Protein AF-A0A091MZ86-F1 (afdb_monomer)

Nearest PDB structures (foldseek):
  3fy4-assembly2_B  TM=2.718E-01  e=4.494E+00  Arabidopsis thaliana

Organism: NCBI:txid57068

Mean predicted aligned error: 7.4 Å

InterPro domains:
  IPR050821 Cytosolic carboxypeptidase [PTHR12756] (1-85)

Sequence (108 aa):
LPKILDKVAPAFVMNSCSFLVEKSRESTARVVVWKEMGVLRSYTMESTYCSCSHGLYKGLQLGTQELEEMGSKFCLGLLILHLKSLPCSKEVMAQAALLLDLEEEITD

Radius of gyration: 16.22 Å; Cα contacts (8 Å, |Δi|>4): 80; chains: 1; bounding box: 40×30×38 Å

Solvent-accessible surface area (backbone atoms only — not comparable to full-atom values): 6674 Å² total; per-residue (Å²): 96,63,81,46,28,44,75,67,22,70,91,44,57,57,90,77,61,80,87,82,82,52,83,92,49,50,86,36,67,46,43,38,41,28,72,75,69,63,39,86,84,54,74,84,88,84,82,66,81,82,38,37,92,55,65,88,47,45,77,36,59,70,51,70,67,56,52,50,48,47,52,53,33,46,53,50,27,50,52,56,52,51,57,72,69,48,98,61,58,70,66,61,57,48,51,52,49,51,59,59,56,51,62,66,70,71,74,121

pLDDT: mean 85.25, std 15.3, range [30.89, 97.25]

Structur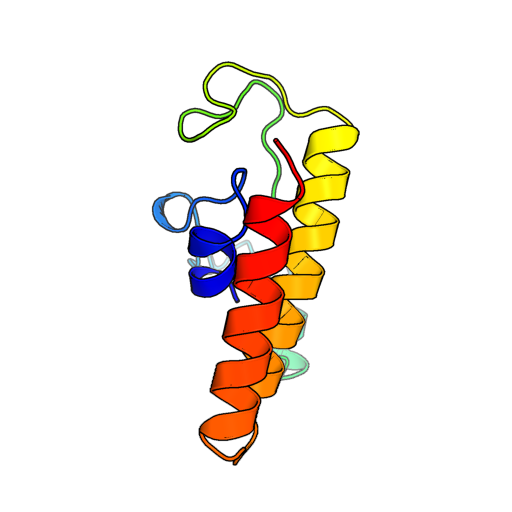e (mmCIF, N/CA/C/O backbone):
data_AF-A0A091MZ86-F1
#
_entry.id   AF-A0A091MZ86-F1
#
loop_
_atom_site.group_PDB
_atom_site.id
_atom_site.type_symbol
_atom_site.label_atom_id
_atom_site.label_alt_id
_atom_site.label_comp_id
_atom_site.label_asym_id
_atom_site.label_entity_id
_atom_site.label_seq_id
_atom_site.pdbx_PDB_ins_code
_atom_site.Cartn_x
_atom_site.Cartn_y
_atom_site.Cartn_z
_atom_site.occupancy
_atom_site.B_iso_or_equiv
_atom_site.auth_seq_id
_atom_site.auth_comp_id
_atom_site.auth_asym_id
_atom_site.auth_atom_id
_atom_site.pdbx_PDB_model_num
ATOM 1 N N . LEU A 1 1 ? 1.691 -0.802 7.608 1.00 91.75 1 LEU A N 1
ATOM 2 C CA . LEU A 1 1 ? 1.692 -1.302 6.226 1.00 91.75 1 LEU A CA 1
ATOM 3 C C . LEU A 1 1 ? 2.269 -0.273 5.254 1.00 91.75 1 LEU A C 1
ATOM 5 O O . LEU A 1 1 ? 3.316 -0.597 4.723 1.00 91.75 1 LEU A O 1
ATOM 9 N N . PRO A 1 2 ? 1.755 0.970 5.116 1.00 95.56 2 PRO A N 1
ATOM 10 C CA . PR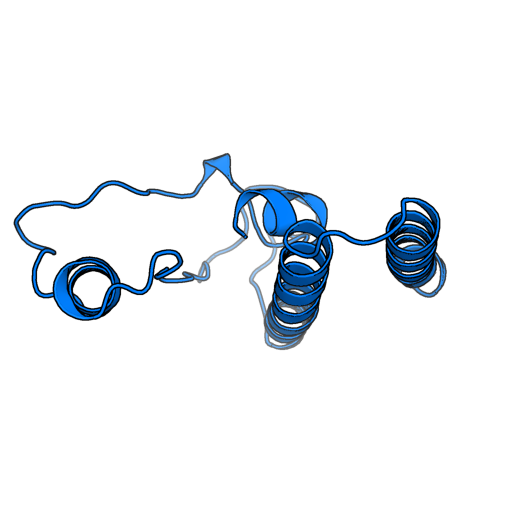O A 1 2 ? 2.307 1.939 4.149 1.00 95.56 2 PRO A CA 1
ATOM 11 C C . PRO A 1 2 ? 3.823 2.180 4.279 1.00 95.56 2 PRO A C 1
ATOM 13 O O . PRO A 1 2 ? 4.558 2.014 3.322 1.00 95.56 2 PRO A O 1
ATOM 16 N N . LYS A 1 3 ? 4.319 2.417 5.504 1.00 94.31 3 LYS A N 1
ATOM 17 C CA . LYS A 1 3 ? 5.765 2.564 5.785 1.00 94.31 3 LYS A CA 1
ATOM 18 C C . LYS A 1 3 ? 6.621 1.325 5.484 1.00 94.31 3 LYS A C 1
ATOM 20 O O . LYS A 1 3 ? 7.838 1.426 5.475 1.00 94.31 3 LYS A O 1
ATOM 25 N N . ILE A 1 4 ? 6.007 0.144 5.408 1.00 93.38 4 ILE A N 1
ATOM 26 C CA . ILE A 1 4 ? 6.715 -1.087 5.037 1.00 93.38 4 ILE A CA 1
ATOM 27 C C . ILE A 1 4 ? 6.781 -1.150 3.514 1.00 93.38 4 ILE A C 1
ATOM 29 O O . ILE A 1 4 ? 7.864 -1.337 2.986 1.00 93.38 4 ILE A O 1
ATOM 33 N N . LEU A 1 5 ? 5.655 -0.913 2.831 1.00 95.31 5 LEU A N 1
ATOM 34 C CA . LEU A 1 5 ? 5.583 -0.888 1.367 1.00 95.31 5 LEU A CA 1
ATOM 35 C C . LEU A 1 5 ? 6.532 0.141 0.755 1.00 95.31 5 LEU A C 1
ATOM 37 O O . LEU A 1 5 ? 7.220 -0.187 -0.192 1.00 95.31 5 LEU A O 1
ATOM 41 N N . ASP A 1 6 ? 6.667 1.318 1.362 1.00 94.44 6 ASP A N 1
ATOM 42 C CA . ASP A 1 6 ? 7.632 2.355 0.953 1.00 94.44 6 ASP A CA 1
ATOM 43 C C . ASP A 1 6 ? 9.095 1.888 0.936 1.00 94.44 6 ASP A C 1
ATOM 45 O O . ASP A 1 6 ? 9.936 2.501 0.294 1.00 94.44 6 ASP A O 1
ATOM 49 N N . LYS A 1 7 ? 9.407 0.808 1.661 1.00 92.06 7 LYS A N 1
ATOM 50 C CA . LYS A 1 7 ? 10.749 0.224 1.694 1.00 92.06 7 LYS A CA 1
ATOM 51 C C . LYS A 1 7 ? 10.924 -0.955 0.750 1.00 92.06 7 LYS A C 1
ATOM 53 O O . LYS A 1 7 ? 12.050 -1.221 0.373 1.00 92.06 7 LYS A O 1
ATOM 58 N N . VAL A 1 8 ? 9.850 -1.688 0.452 1.00 91.94 8 VAL A N 1
ATOM 59 C CA . VAL A 1 8 ? 9.938 -2.998 -0.222 1.00 91.94 8 VAL A CA 1
ATOM 60 C C . VAL A 1 8 ? 9.280 -3.025 -1.599 1.00 91.94 8 VAL A C 1
ATOM 62 O O . VAL A 1 8 ? 9.500 -3.963 -2.355 1.00 91.94 8 VAL A O 1
ATOM 65 N N . ALA A 1 9 ? 8.427 -2.049 -1.917 1.00 93.50 9 ALA A N 1
ATOM 66 C CA . ALA A 1 9 ? 7.673 -1.997 -3.161 1.00 93.50 9 ALA A CA 1
ATOM 67 C C . ALA A 1 9 ? 8.157 -0.817 -4.020 1.00 93.50 9 ALA A C 1
ATOM 69 O O . ALA A 1 9 ? 7.876 0.331 -3.668 1.00 93.50 9 ALA A O 1
ATOM 70 N N . PRO A 1 10 ? 8.820 -1.066 -5.165 1.00 92.38 10 PRO A N 1
ATOM 71 C CA . PRO A 1 10 ? 9.384 -0.003 -6.004 1.00 92.38 10 PRO A CA 1
ATOM 72 C C . PRO A 1 10 ? 8.345 0.998 -6.535 1.00 92.38 10 PRO A C 1
ATOM 74 O O . PRO A 1 10 ? 8.660 2.167 -6.760 1.00 92.38 10 PRO A O 1
ATOM 77 N N . ALA A 1 11 ? 7.100 0.549 -6.724 1.00 93.06 11 ALA A N 1
ATOM 78 C CA . ALA A 1 11 ? 5.992 1.367 -7.217 1.00 93.06 11 ALA A CA 1
ATOM 79 C C . ALA A 1 11 ? 5.259 2.174 -6.122 1.00 93.06 11 ALA A C 1
ATOM 81 O O . ALA A 1 11 ? 4.370 2.964 -6.443 1.00 93.06 11 ALA A O 1
ATOM 82 N N . PHE A 1 12 ? 5.588 1.995 -4.836 1.00 94.00 12 PHE A N 1
ATOM 83 C CA . PHE A 1 12 ? 4.878 2.636 -3.726 1.00 94.00 12 PHE A CA 1
ATOM 84 C C . PHE A 1 12 ? 5.704 3.755 -3.087 1.00 94.00 12 PHE A C 1
ATOM 86 O O . PHE A 1 12 ? 6.868 3.564 -2.755 1.00 94.00 12 PHE A O 1
ATOM 93 N N . VAL A 1 13 ? 5.075 4.907 -2.831 1.00 92.56 13 VAL A N 1
ATOM 94 C CA . VAL A 1 13 ? 5.726 6.054 -2.180 1.00 92.56 13 VAL A CA 1
ATOM 95 C C . VAL A 1 13 ? 4.861 6.573 -1.033 1.00 92.56 13 VAL A C 1
ATOM 97 O O . VAL A 1 13 ? 3.747 7.066 -1.234 1.00 92.56 13 VAL A O 1
ATOM 100 N N . MET A 1 14 ? 5.387 6.524 0.191 1.00 94.44 14 MET A N 1
ATOM 101 C CA . MET A 1 14 ? 4.696 6.969 1.406 1.00 94.44 14 MET A CA 1
ATOM 102 C C . MET A 1 14 ? 4.331 8.451 1.345 1.00 94.44 14 MET A C 1
ATOM 104 O O . MET A 1 14 ? 3.245 8.838 1.770 1.00 94.44 14 MET A O 1
ATOM 108 N N . ASN A 1 15 ? 5.218 9.281 0.794 1.00 93.06 15 ASN A N 1
ATOM 109 C CA . ASN A 1 15 ? 5.002 10.726 0.690 1.00 93.06 15 ASN A CA 1
ATOM 110 C C . ASN A 1 15 ? 3.860 11.100 -0.267 1.00 93.06 15 ASN A C 1
ATOM 112 O O . ASN A 1 15 ? 3.350 12.213 -0.193 1.00 93.06 15 ASN A O 1
ATOM 116 N N . SER A 1 16 ? 3.436 10.180 -1.137 1.00 92.25 16 SER A N 1
ATOM 117 C CA . SER A 1 16 ? 2.275 10.361 -2.014 1.00 92.25 16 SER A CA 1
ATOM 118 C C . SER A 1 16 ? 0.959 9.914 -1.366 1.00 92.25 16 SER A C 1
ATOM 12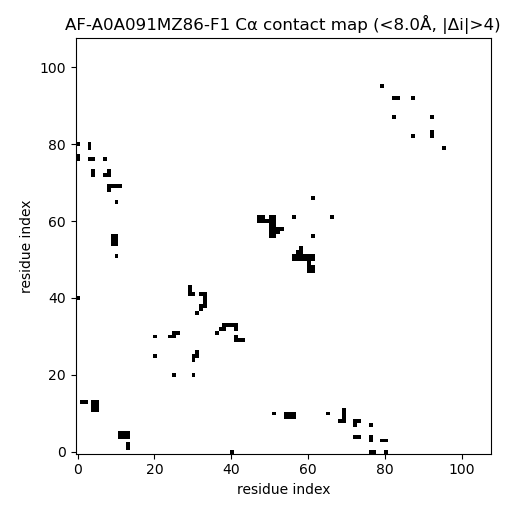0 O O . SER A 1 16 ? -0.105 10.101 -1.952 1.00 92.25 16 SER A O 1
ATOM 122 N N . CYS A 1 17 ? 0.994 9.337 -0.161 1.00 94.56 17 CYS A N 1
ATOM 123 C CA . CYS A 1 17 ? -0.207 8.883 0.534 1.00 94.56 17 CYS A CA 1
ATOM 124 C C . CYS A 1 17 ? -0.967 10.042 1.197 1.00 94.56 17 CYS A C 1
ATOM 126 O O . CYS A 1 17 ? -0.377 10.887 1.869 1.00 94.56 17 CYS A O 1
ATOM 128 N N . SER A 1 18 ? -2.301 10.005 1.121 1.00 93.94 18 SER A N 1
ATOM 129 C CA . SER A 1 18 ? -3.190 10.873 1.901 1.00 93.94 18 SER A CA 1
ATOM 130 C C . SER A 1 18 ? -4.033 10.053 2.875 1.00 93.94 18 SER A C 1
ATOM 132 O O . SER A 1 18 ? -4.762 9.140 2.485 1.00 93.94 18 SER A O 1
ATOM 134 N N . PHE A 1 19 ? -3.950 10.403 4.160 1.00 93.06 19 PHE A N 1
ATOM 135 C CA . PHE A 1 19 ? -4.718 9.768 5.240 1.00 93.06 19 PHE A CA 1
ATOM 136 C C . PHE A 1 19 ? -5.860 10.651 5.755 1.00 93.06 19 PHE A C 1
ATOM 138 O O . PHE A 1 19 ? -6.505 10.313 6.746 1.00 93.06 19 PHE A O 1
ATOM 145 N N . LEU A 1 20 ? -6.110 11.787 5.098 1.00 93.62 20 LEU A N 1
ATOM 146 C CA . LEU A 1 20 ? -7.175 12.702 5.482 1.00 93.62 20 LEU A CA 1
ATOM 147 C C . LEU A 1 20 ? -8.546 12.047 5.258 1.00 93.62 20 LEU A C 1
ATOM 149 O O . LEU A 1 20 ? -8.819 11.475 4.199 1.00 93.62 20 LEU A O 1
ATOM 153 N N . VAL A 1 21 ? -9.421 12.155 6.257 1.00 91.75 21 VAL A N 1
ATOM 154 C CA . VAL A 1 21 ? -10.826 11.750 6.155 1.00 91.75 21 VAL A CA 1
ATOM 155 C C . VAL A 1 21 ? -11.678 13.006 6.067 1.00 91.75 21 VAL A C 1
ATOM 157 O O . VAL A 1 21 ? -11.884 13.709 7.052 1.00 91.75 21 VAL A O 1
ATOM 160 N N . GLU A 1 22 ? -12.158 13.292 4.863 1.00 92.75 22 GLU A N 1
ATOM 161 C CA . GLU A 1 22 ? -13.087 14.389 4.608 1.00 92.75 22 GLU A CA 1
ATOM 162 C C . GLU A 1 22 ? -14.515 13.971 4.971 1.00 92.75 22 GLU A C 1
ATOM 164 O O . GLU A 1 22 ? -14.897 12.814 4.785 1.00 92.75 22 GLU A O 1
ATOM 169 N N . LYS A 1 23 ? -15.340 14.923 5.425 1.00 92.19 23 LYS A N 1
ATOM 170 C CA . LYS A 1 23 ? -16.746 14.669 5.786 1.00 92.19 23 LYS A CA 1
ATOM 171 C C . LYS A 1 23 ? -17.551 14.059 4.629 1.00 92.19 23 LYS A C 1
ATOM 173 O O . LYS A 1 23 ? -18.379 13.185 4.845 1.00 92.19 23 LYS A O 1
ATOM 178 N N . SER A 1 24 ? -17.266 14.471 3.394 1.00 94.69 24 SER A N 1
ATOM 179 C CA . SER A 1 24 ? -17.889 13.928 2.179 1.00 94.69 24 SER A CA 1
ATOM 180 C C . SER A 1 24 ? -17.548 12.458 1.910 1.0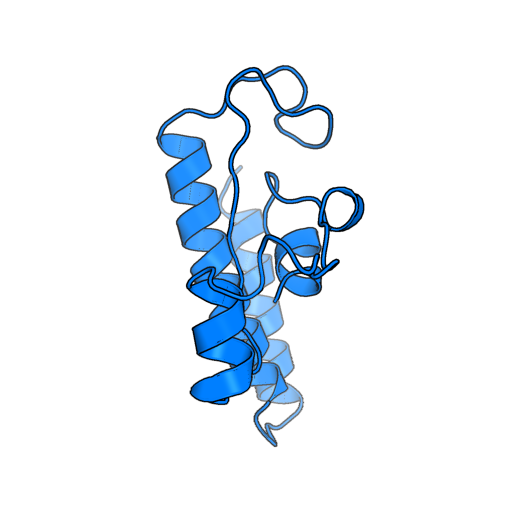0 94.69 24 SER A C 1
ATOM 182 O O . SER A 1 24 ? -18.252 11.804 1.147 1.00 94.69 24 SER A O 1
ATOM 184 N N . ARG A 1 25 ? -16.483 11.925 2.524 1.00 90.56 25 ARG A N 1
ATOM 185 C CA . ARG A 1 25 ? -16.003 10.547 2.339 1.00 90.56 25 ARG A CA 1
ATOM 186 C C . ARG A 1 25 ? -16.311 9.641 3.529 1.00 90.56 25 ARG A C 1
ATOM 188 O O . ARG A 1 25 ? -15.829 8.509 3.567 1.00 90.56 25 ARG A O 1
ATOM 195 N N . GLU A 1 26 ? -17.094 10.112 4.497 1.00 93.00 26 GLU A N 1
ATOM 196 C CA . GLU A 1 26 ? -17.404 9.359 5.715 1.00 93.00 26 GLU A CA 1
ATOM 197 C C . GLU A 1 26 ? -18.128 8.037 5.427 1.00 93.00 26 GLU A C 1
ATOM 199 O O . GLU A 1 26 ? -17.853 7.036 6.079 1.00 93.00 26 GLU A O 1
ATOM 204 N N . SER A 1 27 ? -18.957 8.005 4.383 1.00 94.06 27 SER A N 1
ATOM 205 C CA . SER A 1 27 ? -19.681 6.813 3.929 1.00 94.06 27 SER A CA 1
ATOM 206 C C . SER A 1 27 ? -18.871 5.887 3.012 1.00 94.06 27 SER A C 1
ATOM 208 O O . SER A 1 27 ? -19.395 4.882 2.535 1.00 94.06 27 SER A O 1
ATOM 210 N N . THR A 1 28 ? -17.601 6.196 2.723 1.00 95.56 28 THR A N 1
ATOM 211 C CA . THR A 1 28 ? -16.777 5.314 1.882 1.00 95.56 28 THR A CA 1
ATOM 212 C C . THR A 1 28 ? -16.438 4.024 2.621 1.00 95.56 28 THR A C 1
ATOM 214 O O . THR A 1 28 ? -16.185 4.035 3.827 1.00 95.56 28 THR A O 1
ATOM 217 N N . ALA A 1 29 ? -16.358 2.911 1.882 1.00 94.88 29 ALA A N 1
ATOM 218 C CA . ALA A 1 29 ? -16.110 1.584 2.449 1.00 94.88 29 ALA A CA 1
ATOM 219 C C . ALA A 1 29 ? -14.899 1.559 3.395 1.00 94.88 29 ALA A C 1
ATOM 221 O O . ALA A 1 29 ? -14.984 1.016 4.491 1.00 94.88 29 ALA A O 1
ATOM 222 N N . ARG A 1 30 ? -13.796 2.224 3.022 1.00 95.75 30 ARG A N 1
ATOM 223 C CA . ARG A 1 30 ? -12.600 2.336 3.868 1.00 95.75 30 ARG A CA 1
ATOM 224 C C . ARG A 1 30 ? -12.919 2.915 5.249 1.00 95.75 30 ARG A C 1
ATOM 226 O O . ARG A 1 30 ? -12.450 2.379 6.253 1.00 95.75 30 ARG A O 1
ATOM 233 N N . VAL A 1 31 ? -13.673 4.016 5.293 1.00 96.19 31 VAL A N 1
ATOM 234 C CA . VAL A 1 31 ? -13.982 4.742 6.532 1.00 96.19 31 VAL A CA 1
ATOM 235 C C . VAL A 1 31 ? -14.979 3.963 7.382 1.00 96.19 31 VAL A C 1
ATOM 237 O O . VAL A 1 31 ? -14.752 3.843 8.581 1.00 96.19 31 VAL A O 1
ATOM 240 N N . VAL A 1 32 ? -16.002 3.364 6.771 1.00 97.06 32 VAL A N 1
ATOM 241 C CA . VAL A 1 32 ? -16.978 2.502 7.463 1.00 97.06 32 VAL A CA 1
ATOM 242 C C . VAL A 1 32 ? -16.290 1.280 8.078 1.00 97.06 32 VAL A C 1
ATOM 244 O O . VAL A 1 32 ? -16.422 1.020 9.271 1.00 97.06 32 VAL A O 1
ATOM 247 N N . VAL A 1 33 ? -15.462 0.569 7.307 1.00 97.25 33 VAL A N 1
ATOM 248 C CA . VAL A 1 33 ? -14.698 -0.597 7.788 1.00 97.25 33 VAL A CA 1
ATOM 249 C C . VAL A 1 33 ? -13.763 -0.225 8.948 1.00 97.25 33 VAL A C 1
ATOM 251 O O . VAL A 1 33 ? -13.581 -1.004 9.882 1.00 97.25 33 VAL A O 1
ATOM 254 N N . TRP A 1 34 ? -13.198 0.983 8.936 1.00 96.12 34 TRP A N 1
ATOM 255 C CA . TRP A 1 34 ? -12.375 1.466 10.042 1.00 96.12 34 TRP A CA 1
ATOM 256 C C . TRP A 1 34 ? -13.191 1.866 11.277 1.00 96.12 34 TRP A C 1
ATOM 258 O O . TRP A 1 34 ? -12.899 1.390 12.374 1.00 96.12 34 TRP A O 1
ATOM 268 N N . LYS A 1 35 ? -14.183 2.749 11.113 1.00 95.19 35 LYS A N 1
ATOM 269 C CA . LYS A 1 35 ? -14.923 3.358 12.227 1.00 95.19 35 LYS A CA 1
ATOM 270 C C . LYS A 1 35 ? -15.964 2.423 12.830 1.00 95.19 35 LYS A C 1
ATOM 272 O O . LYS A 1 35 ? -16.079 2.364 1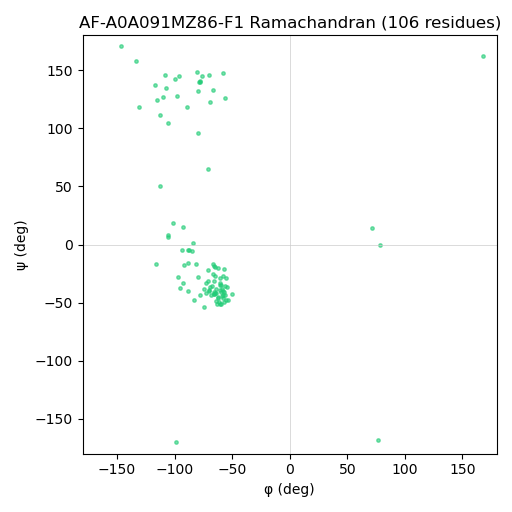4.048 1.00 95.19 35 LYS A O 1
ATOM 277 N N . GLU A 1 36 ? -16.721 1.725 11.991 1.00 96.69 36 GLU A N 1
ATOM 278 C CA . GLU A 1 36 ? -17.883 0.938 12.414 1.00 96.69 36 GLU A CA 1
ATOM 279 C C . GLU A 1 36 ? -17.522 -0.532 12.640 1.00 96.69 36 GLU A C 1
ATOM 281 O O . GLU A 1 36 ? -17.983 -1.133 13.605 1.00 96.69 36 GLU A O 1
ATOM 286 N N . MET A 1 37 ? -16.641 -1.100 11.807 1.00 96.69 37 MET A N 1
ATOM 287 C CA . MET A 1 37 ? -16.216 -2.505 11.933 1.00 96.69 37 MET A CA 1
ATOM 288 C C . MET A 1 37 ? -14.933 -2.687 12.762 1.00 96.69 37 MET A C 1
ATOM 290 O O . MET A 1 37 ? -14.497 -3.814 12.990 1.00 96.69 37 MET A O 1
ATOM 294 N N . GLY A 1 38 ? -14.293 -1.595 13.196 1.00 95.88 38 GLY A N 1
ATOM 295 C CA . GLY A 1 38 ? -13.104 -1.634 14.055 1.00 95.88 38 GLY A CA 1
ATOM 296 C C . GLY A 1 38 ? -11.819 -2.121 13.373 1.00 95.88 38 GLY A C 1
ATOM 297 O O . GLY A 1 38 ? -10.830 -2.418 14.050 1.00 95.88 38 GLY A O 1
ATOM 298 N N . VAL A 1 39 ? -11.779 -2.198 12.039 1.00 96.44 39 VAL A N 1
ATOM 299 C CA . VAL A 1 39 ? -10.584 -2.638 11.306 1.00 96.44 39 VAL A CA 1
ATOM 300 C C . VAL A 1 39 ? -9.588 -1.480 11.208 1.00 96.44 39 VAL A C 1
ATOM 302 O O . VAL A 1 39 ? -9.644 -0.636 10.315 1.00 96.44 39 VAL A O 1
ATOM 305 N N . LEU A 1 40 ? -8.621 -1.458 12.128 1.00 91.38 40 LEU A N 1
ATOM 306 C CA . LEU A 1 40 ? -7.642 -0.368 12.284 1.00 91.38 40 LEU A CA 1
ATOM 307 C C . LEU A 1 40 ? -6.799 -0.071 11.033 1.00 91.38 40 LEU A C 1
ATOM 309 O O . LEU A 1 40 ? -6.288 1.035 10.871 1.00 91.38 40 LEU A O 1
ATOM 313 N N . ARG A 1 41 ? -6.595 -1.069 10.169 1.00 92.94 41 ARG A N 1
ATOM 314 C CA . ARG A 1 41 ? -5.717 -0.995 8.991 1.00 92.94 41 ARG A CA 1
ATOM 315 C C . ARG A 1 41 ? -6.518 -1.055 7.691 1.00 92.94 41 ARG A C 1
ATOM 317 O O . ARG A 1 41 ? -6.216 -1.856 6.814 1.00 92.94 41 ARG A O 1
ATOM 324 N N . SER A 1 42 ? -7.540 -0.212 7.595 1.00 95.50 42 SER A N 1
ATOM 325 C CA . SER A 1 42 ? -8.379 -0.061 6.406 1.00 95.50 42 SER A CA 1
ATOM 326 C C . SER A 1 42 ? -7.799 1.002 5.468 1.00 95.50 42 SER A C 1
ATOM 328 O O . SER A 1 42 ? -7.682 2.173 5.838 1.00 95.50 42 SER A O 1
ATOM 330 N N . TYR A 1 43 ? -7.428 0.606 4.249 1.00 95.31 43 TYR A N 1
ATOM 331 C CA . TYR A 1 43 ? -6.799 1.481 3.257 1.00 95.31 43 TYR A CA 1
ATOM 332 C C . TYR A 1 43 ? -7.442 1.314 1.878 1.00 95.31 43 TYR A C 1
ATOM 334 O O . TYR A 1 43 ? -8.023 0.277 1.574 1.00 95.31 43 TYR A O 1
ATOM 342 N N . THR A 1 44 ? -7.287 2.336 1.040 1.00 95.56 44 THR A N 1
ATOM 343 C CA . THR A 1 44 ? -7.509 2.244 -0.407 1.00 95.56 44 THR A CA 1
ATOM 344 C C . THR A 1 44 ? -6.135 2.348 -1.051 1.00 95.56 44 THR A C 1
ATOM 346 O O . THR A 1 44 ? -5.392 3.269 -0.715 1.00 95.56 44 THR A O 1
ATOM 349 N N . MET A 1 45 ? -5.781 1.393 -1.907 1.00 94.12 45 MET A N 1
ATOM 350 C CA . MET A 1 45 ? -4.565 1.457 -2.715 1.00 94.12 45 MET A CA 1
ATOM 351 C C . MET A 1 45 ? -4.947 1.967 -4.103 1.00 94.12 45 MET A C 1
ATOM 353 O O . MET A 1 45 ? -5.876 1.443 -4.712 1.00 94.12 45 MET A O 1
ATOM 357 N N . GLU A 1 46 ? -4.262 3.006 -4.567 1.00 93.19 46 GLU A N 1
ATOM 358 C CA . GLU A 1 46 ? -4.529 3.668 -5.844 1.00 93.19 46 GLU A CA 1
ATOM 359 C C . GLU A 1 46 ? -3.302 3.505 -6.747 1.00 93.19 46 GLU A C 1
ATOM 361 O O . GLU A 1 46 ? -2.172 3.631 -6.275 1.00 93.19 46 GLU A O 1
ATOM 366 N N . SER A 1 47 ? -3.524 3.206 -8.029 1.00 91.50 47 SER A N 1
ATOM 367 C CA . SER A 1 47 ? -2.466 3.097 -9.040 1.00 91.50 47 SER A CA 1
ATOM 368 C C . SER A 1 47 ? -2.532 4.274 -10.011 1.00 91.50 47 SER A C 1
ATOM 370 O O . SER A 1 47 ? -3.615 4.773 -10.326 1.00 91.50 47 SER A O 1
ATOM 372 N N . THR A 1 48 ? -1.372 4.723 -10.489 1.00 89.19 48 THR A N 1
ATOM 373 C CA . THR A 1 48 ? -1.272 5.774 -11.509 1.00 89.19 48 THR A CA 1
ATOM 374 C C . THR A 1 48 ? -1.574 5.212 -12.896 1.00 89.19 48 THR A C 1
ATOM 376 O O . THR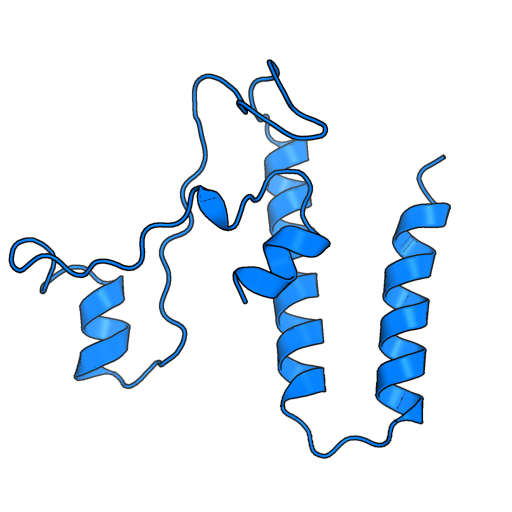 A 1 48 ? -1.141 4.116 -13.239 1.00 89.19 48 THR A O 1
ATOM 379 N N . TYR A 1 49 ? -2.293 5.982 -13.715 1.00 84.50 49 TYR A N 1
ATOM 380 C CA . TYR A 1 49 ? -2.567 5.614 -15.106 1.00 84.50 49 TYR A CA 1
ATOM 381 C C . TYR A 1 49 ? -1.473 6.093 -16.074 1.00 84.50 49 TYR A C 1
ATOM 383 O O . TYR A 1 49 ? -1.120 5.374 -17.001 1.00 84.50 49 TYR A O 1
ATOM 391 N N . CYS A 1 50 ? -0.934 7.303 -15.880 1.00 77.19 50 CYS A N 1
ATOM 392 C CA . CYS A 1 50 ? -0.109 7.965 -16.900 1.00 77.19 50 CYS A CA 1
ATOM 393 C C . CYS A 1 50 ? 1.400 7.719 -16.761 1.00 77.19 50 CYS A C 1
ATOM 395 O O . CYS A 1 50 ? 2.100 7.751 -17.767 1.00 77.19 50 CYS A O 1
ATOM 397 N N . SER A 1 51 ? 1.918 7.568 -15.538 1.00 86.06 51 SER A N 1
ATOM 398 C CA . SER A 1 51 ? 3.303 7.158 -15.230 1.00 86.06 51 SER A CA 1
ATOM 399 C C . SER A 1 51 ? 3.629 7.374 -13.753 1.00 86.06 51 SER A C 1
ATOM 401 O O . SER A 1 51 ? 2.957 8.146 -13.054 1.00 86.06 51 SER A O 1
ATOM 403 N N . CYS A 1 52 ? 4.688 6.716 -13.278 1.00 86.69 52 CYS A N 1
ATOM 404 C CA . CYS A 1 52 ? 5.301 7.037 -11.993 1.00 86.69 52 CYS A CA 1
ATOM 405 C C . CYS A 1 52 ? 6.176 8.293 -12.106 1.00 86.69 52 CYS A C 1
ATOM 407 O O . CYS A 1 52 ? 6.921 8.487 -13.068 1.00 86.69 52 CYS A O 1
ATOM 409 N N . SER A 1 53 ? 6.122 9.150 -11.089 1.00 87.06 53 SER A N 1
ATOM 410 C CA . SER A 1 53 ? 6.921 10.382 -11.018 1.00 87.06 53 SER A CA 1
ATOM 411 C C . SER A 1 53 ? 8.304 10.180 -10.382 1.00 87.06 53 SER A C 1
ATOM 413 O O . SE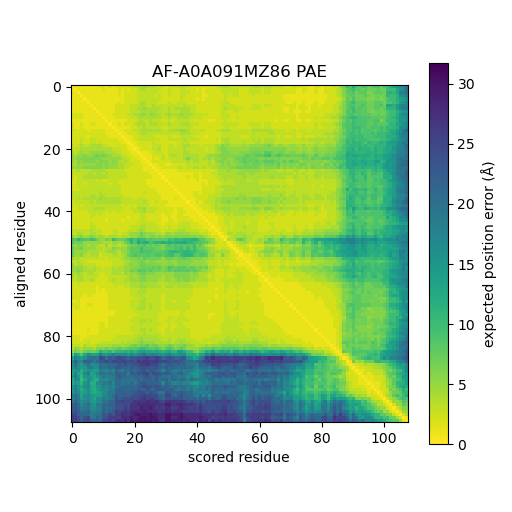R A 1 53 ? 9.186 11.028 -10.539 1.00 87.06 53 SER A O 1
ATOM 415 N N . HIS A 1 54 ? 8.509 9.056 -9.688 1.00 85.44 54 HIS A N 1
ATOM 416 C CA . HIS A 1 54 ? 9.697 8.740 -8.892 1.00 85.44 54 HIS A CA 1
ATOM 417 C C . HIS A 1 54 ? 9.997 7.232 -8.928 1.00 85.44 54 HIS A C 1
ATOM 419 O O . HIS A 1 54 ? 9.172 6.449 -9.396 1.00 85.44 54 HIS A O 1
ATOM 425 N N . GLY A 1 55 ? 11.157 6.846 -8.391 1.00 85.69 55 GLY A N 1
ATOM 426 C CA . GLY A 1 55 ? 11.554 5.446 -8.229 1.00 85.69 55 GLY A CA 1
ATOM 427 C C . GLY A 1 55 ? 12.019 4.776 -9.522 1.00 85.69 55 GLY A C 1
ATOM 428 O O . GLY A 1 55 ? 12.242 5.441 -10.536 1.00 85.69 55 GLY A O 1
ATOM 429 N N . LEU A 1 56 ? 12.157 3.449 -9.455 1.00 88.44 56 LEU A N 1
ATOM 430 C CA . LEU A 1 56 ? 12.611 2.591 -10.556 1.00 88.44 56 LEU A CA 1
ATOM 431 C C . LEU A 1 56 ? 11.765 2.777 -11.823 1.00 88.44 56 LEU A C 1
ATOM 433 O O . LEU A 1 56 ? 12.293 2.813 -12.928 1.00 88.44 56 LEU A O 1
ATOM 437 N N . TYR A 1 57 ? 10.459 2.981 -11.650 1.00 91.69 57 TYR A N 1
ATOM 438 C CA . TYR A 1 57 ? 9.498 3.099 -12.745 1.00 91.69 57 TYR A CA 1
ATOM 439 C C . TYR A 1 57 ? 9.254 4.538 -13.210 1.00 91.69 57 TYR A C 1
ATOM 441 O O . TYR A 1 57 ? 8.265 4.813 -13.891 1.00 91.69 57 TYR A O 1
ATOM 449 N N . LYS A 1 58 ? 10.113 5.495 -12.840 1.00 91.81 58 LYS A N 1
ATOM 450 C CA . LYS A 1 58 ? 9.927 6.902 -13.212 1.00 91.81 58 LYS A CA 1
ATOM 451 C C . LYS A 1 58 ? 9.818 7.070 -14.732 1.00 91.81 58 LYS A C 1
ATOM 453 O O . LYS A 1 58 ? 10.718 6.695 -15.475 1.00 91.81 58 LYS A O 1
ATOM 458 N N . GLY A 1 59 ? 8.739 7.713 -15.177 1.00 90.25 59 GLY A N 1
ATOM 459 C CA . GLY A 1 59 ? 8.459 7.948 -16.596 1.00 90.25 59 GLY A CA 1
ATOM 460 C C . GLY A 1 59 ? 7.895 6.734 -17.340 1.00 90.25 59 GLY A C 1
ATOM 461 O O . GLY A 1 59 ? 7.582 6.858 -18.521 1.00 90.25 59 GLY A O 1
ATOM 462 N N . LEU A 1 60 ? 7.722 5.597 -16.661 1.00 89.31 60 LEU A N 1
ATOM 463 C CA . LEU A 1 60 ? 7.100 4.397 -17.208 1.00 89.31 60 LEU A CA 1
ATOM 464 C C . LEU A 1 60 ? 5.639 4.308 -16.756 1.00 89.31 60 LEU A C 1
ATOM 466 O O . LEU A 1 60 ? 5.292 4.674 -15.628 1.00 89.31 60 LEU A O 1
ATOM 470 N N . GLN A 1 61 ? 4.782 3.833 -17.657 1.00 90.88 61 GLN A N 1
ATOM 471 C CA . GLN A 1 61 ? 3.410 3.452 -17.342 1.00 90.88 61 GLN A CA 1
ATOM 472 C C . GLN A 1 61 ? 3.421 2.058 -16.709 1.00 90.88 61 GLN A C 1
ATOM 474 O O . GLN A 1 61 ? 4.054 1.154 -17.246 1.00 90.88 61 GLN A O 1
ATOM 479 N N . LEU A 1 62 ? 2.712 1.887 -15.591 1.00 91.94 62 LEU A N 1
ATOM 480 C CA . LEU A 1 62 ? 2.584 0.585 -14.936 1.00 91.94 62 LEU A CA 1
ATOM 481 C C . LEU A 1 62 ? 1.727 -0.346 -15.800 1.00 91.94 62 LEU A C 1
ATOM 483 O O . LEU A 1 62 ? 0.580 -0.021 -16.124 1.00 91.94 62 LEU A O 1
ATOM 487 N N . GLY A 1 63 ? 2.294 -1.488 -16.167 1.00 92.44 63 GLY A N 1
ATOM 488 C CA . GLY A 1 63 ? 1.614 -2.585 -16.831 1.00 92.44 63 GLY A CA 1
ATOM 489 C C . GLY A 1 63 ? 1.221 -3.681 -15.845 1.00 92.44 63 GLY A C 1
ATOM 490 O O . GLY A 1 63 ? 1.287 -3.530 -14.625 1.00 92.44 63 GLY A O 1
ATOM 491 N N . THR A 1 64 ? 0.781 -4.815 -16.384 1.00 95.31 64 THR A N 1
ATOM 492 C CA . THR A 1 64 ? 0.366 -5.966 -15.572 1.00 95.31 64 THR A CA 1
ATOM 493 C C . THR A 1 64 ? 1.502 -6.483 -14.695 1.00 95.31 64 THR A C 1
ATOM 495 O O . THR A 1 64 ? 1.268 -6.760 -13.526 1.00 95.31 64 THR A O 1
ATOM 498 N N . GLN A 1 65 ? 2.725 -6.550 -15.224 1.00 94.69 65 GLN A N 1
ATOM 499 C CA . GLN A 1 65 ? 3.878 -7.080 -14.500 1.00 94.69 65 GLN A CA 1
ATOM 500 C C . GLN A 1 65 ? 4.198 -6.254 -13.247 1.00 94.69 65 GLN A C 1
ATOM 502 O O . GLN A 1 65 ? 4.381 -6.812 -12.168 1.00 94.69 65 GLN A O 1
ATOM 507 N N . GLU A 1 66 ? 4.202 -4.925 -13.350 1.00 94.25 66 GLU A N 1
ATOM 508 C CA . GLU A 1 66 ? 4.489 -4.055 -12.205 1.00 94.25 66 GLU A CA 1
ATOM 509 C C . GLU A 1 66 ? 3.343 -4.073 -11.180 1.00 94.25 66 GLU A C 1
ATOM 511 O O . GLU A 1 66 ? 3.566 -3.945 -9.974 1.00 94.25 66 GLU A O 1
ATOM 516 N N . LEU A 1 67 ? 2.100 -4.264 -11.636 1.00 94.94 67 LEU A N 1
ATOM 517 C CA . LEU A 1 67 ? 0.948 -4.435 -10.746 1.00 94.94 67 LEU A CA 1
ATOM 518 C C . LEU A 1 67 ? 0.994 -5.778 -10.002 1.00 94.94 67 LEU A C 1
ATOM 520 O O . LEU A 1 67 ? 0.661 -5.831 -8.816 1.00 94.94 67 LEU A O 1
ATOM 524 N N . GLU A 1 68 ? 1.425 -6.849 -10.667 1.00 97.19 68 GLU A N 1
ATOM 525 C CA . GLU A 1 68 ? 1.659 -8.157 -10.048 1.00 97.19 68 GLU A CA 1
ATOM 526 C C . GLU A 1 68 ? 2.810 -8.096 -9.038 1.00 97.19 68 GLU A C 1
ATOM 528 O O . GLU A 1 68 ? 2.662 -8.592 -7.916 1.00 97.19 68 GLU A O 1
ATOM 533 N N . GLU A 1 69 ? 3.909 -7.412 -9.373 1.00 95.50 69 GLU A N 1
ATOM 534 C CA . GLU A 1 69 ? 5.000 -7.136 -8.434 1.00 95.50 69 GLU A CA 1
ATOM 535 C C . GLU A 1 69 ? 4.481 -6.387 -7.200 1.00 95.50 69 GLU A C 1
ATOM 537 O O . GLU A 1 69 ? 4.720 -6.814 -6.069 1.00 95.50 69 GLU A O 1
ATOM 542 N N . MET A 1 70 ? 3.706 -5.313 -7.388 1.00 95.88 70 MET A N 1
ATOM 543 C CA . MET A 1 70 ? 3.097 -4.568 -6.281 1.00 95.88 70 MET A CA 1
ATOM 544 C C . MET A 1 70 ? 2.194 -5.468 -5.421 1.00 95.88 70 MET A C 1
ATOM 546 O O . MET A 1 70 ? 2.212 -5.361 -4.193 1.00 95.88 70 MET A O 1
ATOM 550 N N . GLY A 1 71 ? 1.444 -6.391 -6.029 1.00 96.81 71 GLY A N 1
ATOM 551 C CA . GLY A 1 71 ? 0.661 -7.402 -5.315 1.00 96.81 71 GLY A CA 1
ATOM 552 C C . GLY A 1 71 ? 1.528 -8.346 -4.473 1.00 96.81 71 GLY A C 1
ATOM 553 O O . GLY A 1 71 ? 1.243 -8.564 -3.292 1.00 96.81 71 GLY A O 1
ATOM 554 N N . SER A 1 72 ? 2.628 -8.846 -5.039 1.00 96.56 72 SER A N 1
ATOM 555 C CA . SER A 1 72 ? 3.605 -9.679 -4.326 1.00 96.56 72 SER A CA 1
ATOM 556 C C . SER A 1 72 ? 4.226 -8.929 -3.140 1.00 96.56 72 SER A C 1
ATOM 558 O O . SER A 1 72 ? 4.154 -9.378 -1.990 1.00 96.56 72 SER A O 1
ATOM 560 N N . LYS A 1 73 ? 4.727 -7.710 -3.373 1.00 95.62 73 LYS A N 1
ATOM 561 C CA . LYS A 1 73 ? 5.307 -6.859 -2.322 1.00 95.62 73 LYS A CA 1
ATOM 562 C C . LYS A 1 73 ? 4.269 -6.428 -1.278 1.00 95.62 73 LYS A C 1
ATOM 564 O O . LYS A 1 73 ? 4.617 -6.221 -0.114 1.00 95.62 73 LYS A O 1
ATOM 569 N N . PHE A 1 74 ? 2.986 -6.344 -1.635 1.00 96.50 74 PHE A N 1
ATOM 570 C CA . PHE A 1 74 ? 1.903 -6.135 -0.673 1.00 96.50 74 PHE A CA 1
ATOM 571 C C . PHE A 1 74 ? 1.762 -7.309 0.301 1.00 96.50 74 PHE A C 1
ATOM 573 O O . PHE A 1 74 ? 1.746 -7.087 1.517 1.00 96.50 74 PHE A O 1
ATOM 580 N N . CYS A 1 75 ? 1.726 -8.544 -0.208 1.00 96.12 75 CYS A N 1
ATOM 581 C CA . CYS A 1 75 ? 1.721 -9.758 0.613 1.00 96.12 75 CYS A CA 1
ATOM 582 C C . CYS A 1 75 ? 2.953 -9.820 1.526 1.00 96.12 75 CYS A C 1
ATOM 584 O O . CYS A 1 75 ? 2.826 -10.065 2.729 1.00 96.12 75 CYS A O 1
ATOM 586 N N . LEU A 1 76 ? 4.126 -9.488 0.987 1.00 92.06 76 LEU A N 1
ATOM 587 C CA . LEU A 1 76 ? 5.367 -9.380 1.750 1.00 92.06 76 LEU A CA 1
ATOM 588 C C . LEU A 1 76 ? 5.257 -8.371 2.900 1.00 92.06 76 LEU A C 1
ATOM 590 O O . LEU A 1 76 ? 5.592 -8.654 4.053 1.00 92.06 76 LEU A O 1
ATOM 594 N N . GLY A 1 77 ? 4.699 -7.197 2.606 1.00 92.62 77 GLY A N 1
ATOM 595 C CA . GLY A 1 77 ? 4.444 -6.158 3.593 1.00 92.62 77 GLY A CA 1
ATOM 596 C C . GLY A 1 77 ? 3.497 -6.603 4.710 1.00 92.62 77 GLY A C 1
ATOM 597 O O . GLY A 1 77 ? 3.685 -6.193 5.862 1.00 92.62 77 GLY A O 1
ATOM 598 N N . LEU A 1 78 ? 2.502 -7.444 4.402 1.00 92.69 78 LEU A N 1
ATOM 599 C CA . LEU A 1 78 ? 1.611 -8.048 5.398 1.00 92.69 78 LEU A CA 1
ATOM 600 C C . LEU A 1 78 ? 2.349 -9.056 6.283 1.00 92.69 78 LEU A C 1
ATOM 602 O O . LEU A 1 78 ? 2.179 -9.006 7.502 1.00 92.69 78 LEU A O 1
ATOM 606 N N . LEU A 1 79 ? 3.200 -9.909 5.707 1.00 89.44 79 LEU A N 1
ATOM 607 C CA . LEU A 1 79 ? 4.019 -10.859 6.465 1.00 89.44 79 LEU A CA 1
ATOM 608 C C . LEU A 1 79 ? 4.947 -10.130 7.446 1.00 89.44 79 LEU A C 1
ATOM 610 O O . LEU A 1 79 ? 4.912 -10.400 8.647 1.00 89.44 79 LEU A O 1
ATOM 614 N N . ILE A 1 80 ? 5.700 -9.133 6.969 1.00 86.50 80 ILE A N 1
ATOM 615 C CA . ILE A 1 80 ? 6.570 -8.296 7.816 1.00 86.50 80 ILE A CA 1
ATOM 616 C C . ILE A 1 80 ? 5.764 -7.649 8.944 1.00 86.50 80 ILE A C 1
ATOM 618 O O . ILE A 1 80 ? 6.214 -7.570 10.089 1.00 86.50 80 ILE A O 1
ATOM 622 N N . LEU A 1 81 ? 4.575 -7.137 8.624 1.00 88.06 81 LEU A N 1
ATOM 623 C CA . LEU A 1 81 ? 3.717 -6.490 9.603 1.00 88.06 81 LEU A CA 1
ATOM 624 C C . LEU A 1 81 ? 3.231 -7.464 10.676 1.00 88.06 81 LEU A C 1
ATOM 626 O O . LEU A 1 81 ? 3.195 -7.092 11.850 1.00 88.06 81 LEU A O 1
ATOM 630 N N . HIS A 1 82 ? 2.861 -8.677 10.270 1.00 86.75 82 HIS A N 1
ATOM 631 C CA . HIS A 1 82 ? 2.432 -9.732 11.172 1.00 86.75 82 HIS A CA 1
ATOM 632 C C . HIS A 1 82 ? 3.571 -10.133 12.110 1.00 86.75 82 HIS A C 1
ATOM 634 O O . HIS A 1 82 ? 3.401 -10.053 13.326 1.00 86.75 82 HIS A O 1
ATOM 640 N N . LEU A 1 83 ? 4.756 -10.429 11.571 1.00 82.94 83 LEU A N 1
ATOM 641 C CA . LEU A 1 83 ? 5.940 -10.793 12.356 1.00 82.94 83 LEU A CA 1
ATOM 642 C C . LEU A 1 83 ? 6.315 -9.715 13.383 1.00 82.94 83 LEU A C 1
ATOM 644 O O . LEU A 1 83 ? 6.565 -10.032 14.541 1.00 82.94 83 LEU A O 1
ATOM 648 N N . LYS A 1 84 ? 6.239 -8.431 13.006 1.00 79.88 84 LYS A N 1
ATOM 649 C CA . LYS A 1 84 ? 6.464 -7.298 13.927 1.00 79.88 84 LYS A CA 1
ATOM 650 C C . LYS A 1 84 ? 5.428 -7.175 15.047 1.00 79.88 84 LYS A C 1
ATOM 652 O O . LYS A 1 84 ? 5.679 -6.451 16.006 1.00 79.88 84 LYS A O 1
ATOM 657 N N . SER A 1 85 ? 4.256 -7.791 14.902 1.00 77.94 85 SER A N 1
ATOM 658 C CA . SER A 1 85 ? 3.187 -7.757 15.908 1.00 77.94 85 SER A CA 1
ATOM 659 C C . SER A 1 85 ? 3.244 -8.921 16.898 1.00 77.94 85 SER A C 1
ATOM 661 O O . SER A 1 85 ? 2.646 -8.829 17.969 1.00 77.94 85 SER A O 1
ATOM 663 N N . LEU A 1 86 ? 3.968 -9.994 16.566 1.00 76.56 86 LEU A N 1
ATOM 664 C CA . LEU A 1 86 ? 4.183 -11.110 17.477 1.00 76.56 86 LEU A CA 1
ATOM 665 C C . LEU A 1 86 ? 5.225 -10.738 18.544 1.00 76.56 86 LEU A C 1
ATOM 667 O O . LEU A 1 86 ? 6.216 -10.074 18.230 1.00 76.56 86 LEU A O 1
ATOM 671 N N . PRO A 1 87 ? 5.078 -11.230 19.787 1.00 69.56 87 PRO A N 1
ATOM 672 C CA . PRO A 1 87 ? 6.170 -11.288 20.754 1.00 69.56 87 PRO A CA 1
ATOM 673 C C . PRO A 1 87 ? 7.167 -12.372 20.309 1.00 69.56 87 PRO A C 1
ATOM 675 O O . PRO A 1 87 ? 7.278 -13.432 20.915 1.00 69.56 87 PRO A O 1
ATOM 678 N N . CYS A 1 88 ? 7.819 -12.159 19.168 1.00 61.69 88 CYS A N 1
ATOM 679 C CA . CYS A 1 88 ? 8.710 -13.131 18.552 1.00 61.69 88 CYS A CA 1
ATOM 680 C C . CYS A 1 88 ? 10.169 -12.852 18.933 1.00 61.69 88 CYS A C 1
ATOM 682 O O . CYS A 1 88 ? 10.570 -11.693 19.076 1.00 61.69 88 CYS A O 1
ATOM 684 N N . SER A 1 89 ? 10.964 -13.917 19.090 1.00 64.69 89 SER A N 1
ATOM 685 C CA . SER A 1 89 ? 12.399 -13.802 19.362 1.00 64.69 89 SER A CA 1
ATOM 686 C C . SER A 1 89 ? 13.105 -13.017 18.252 1.00 64.69 89 SER A C 1
ATOM 688 O O . SER A 1 89 ? 12.738 -13.099 17.076 1.00 64.69 89 SER A O 1
ATOM 690 N N . LYS A 1 90 ? 14.162 -12.283 18.620 1.00 66.44 90 LYS A N 1
ATOM 691 C CA . LYS A 1 90 ? 1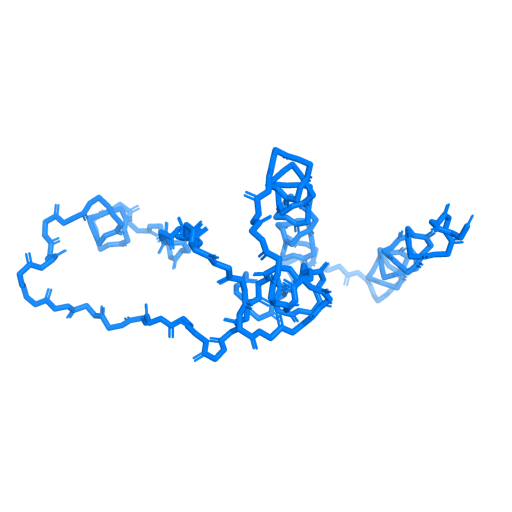4.998 -11.520 17.682 1.00 66.44 90 LYS A CA 1
ATOM 692 C C . LYS A 1 90 ? 15.557 -12.396 16.553 1.00 66.44 90 LYS A C 1
ATOM 694 O O . LYS A 1 90 ? 15.735 -11.883 15.453 1.00 66.44 90 LYS A O 1
ATOM 699 N N . GLU A 1 91 ? 15.771 -13.694 16.789 1.00 65.12 91 GLU A N 1
ATOM 700 C CA . GLU A 1 91 ? 16.261 -14.622 15.758 1.00 65.12 91 GLU A CA 1
ATOM 701 C C . GLU A 1 91 ? 15.262 -14.834 14.613 1.00 65.12 91 GLU A C 1
ATOM 703 O O . GLU A 1 91 ? 15.657 -14.804 13.453 1.00 65.12 91 GLU A O 1
ATOM 708 N N . VAL A 1 92 ? 13.966 -14.986 14.904 1.00 68.06 92 VAL A N 1
ATOM 709 C CA . VAL A 1 92 ? 12.938 -15.203 13.866 1.00 68.06 92 VAL A CA 1
ATOM 710 C C . VAL A 1 92 ? 12.746 -13.937 13.034 1.00 68.06 92 VAL A C 1
ATOM 712 O O . VAL A 1 92 ? 12.585 -13.994 11.818 1.00 68.06 92 VAL A O 1
ATOM 715 N N . MET A 1 93 ? 12.831 -12.774 13.683 1.00 66.19 93 MET A N 1
ATOM 716 C CA . MET A 1 93 ? 12.821 -11.481 12.999 1.00 66.19 93 MET A CA 1
ATOM 717 C C . MET A 1 93 ? 14.044 -11.302 12.091 1.00 66.19 93 MET A C 1
ATOM 719 O O . MET A 1 93 ? 13.908 -10.752 11.001 1.00 66.19 93 MET A O 1
ATOM 723 N N . ALA A 1 94 ? 15.219 -11.777 12.517 1.00 68.44 94 ALA A N 1
ATOM 724 C CA . ALA A 1 94 ? 16.440 -11.745 11.717 1.00 68.44 94 ALA A CA 1
ATOM 725 C C . ALA A 1 94 ? 16.385 -12.725 10.533 1.00 68.44 94 ALA A C 1
ATOM 727 O O . ALA A 1 94 ? 16.786 -12.365 9.433 1.00 68.44 94 ALA A O 1
ATOM 728 N N . GLN A 1 95 ? 15.832 -13.926 10.723 1.00 66.12 95 GLN A N 1
ATOM 729 C CA . GLN A 1 95 ? 15.633 -14.904 9.645 1.00 66.12 95 GLN A CA 1
ATOM 730 C C . GLN A 1 95 ? 14.631 -14.415 8.600 1.00 66.12 95 GLN A C 1
ATOM 732 O O . GLN A 1 95 ? 14.861 -14.577 7.406 1.00 66.12 95 GLN A O 1
ATOM 737 N N . ALA A 1 96 ? 13.542 -13.778 9.036 1.00 66.44 96 ALA A N 1
ATOM 738 C CA . ALA A 1 96 ? 12.595 -13.160 8.121 1.00 66.44 96 ALA A CA 1
ATOM 739 C C . ALA A 1 96 ? 13.232 -12.004 7.341 1.00 66.44 96 ALA A C 1
ATOM 741 O O . ALA A 1 96 ? 13.012 -11.915 6.144 1.00 66.44 96 ALA A O 1
ATOM 742 N N . ALA A 1 97 ? 14.039 -11.153 7.986 1.00 68.56 97 ALA A N 1
ATOM 743 C CA . ALA A 1 97 ? 14.797 -10.108 7.293 1.00 68.56 97 ALA A CA 1
ATOM 744 C C . ALA A 1 97 ? 15.741 -10.697 6.233 1.00 68.56 97 ALA A C 1
ATOM 746 O O . ALA A 1 97 ? 15.739 -10.247 5.098 1.00 68.56 97 ALA A O 1
ATOM 747 N N . LEU A 1 98 ? 16.453 -11.772 6.567 1.00 70.31 98 LEU A N 1
ATOM 748 C CA . LEU A 1 98 ? 17.399 -12.410 5.655 1.00 70.31 98 LEU A CA 1
ATOM 749 C C . LEU A 1 98 ? 16.712 -13.084 4.453 1.00 70.31 98 LEU A C 1
ATOM 751 O O . LEU A 1 98 ? 17.226 -13.028 3.345 1.00 70.31 98 LEU A O 1
ATOM 755 N N . LEU A 1 99 ? 15.525 -13.673 4.644 1.00 64.12 99 LEU A N 1
ATOM 756 C CA . LEU A 1 99 ? 14.701 -14.190 3.540 1.00 64.12 99 LEU A CA 1
ATOM 757 C C . LEU A 1 99 ? 14.182 -13.080 2.616 1.00 64.12 99 LEU A C 1
ATOM 759 O O . LEU A 1 99 ? 13.999 -13.322 1.429 1.00 64.12 99 LEU A O 1
ATOM 763 N N . LEU A 1 100 ? 13.942 -11.884 3.158 1.00 64.75 100 LEU A N 1
ATOM 764 C CA . LE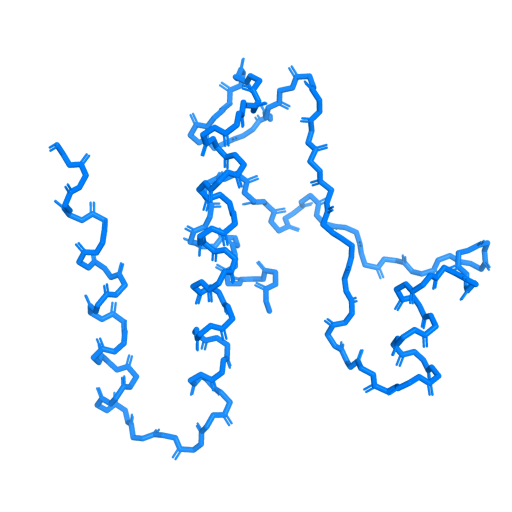U A 1 100 ? 13.498 -10.717 2.394 1.00 64.75 100 LEU A CA 1
ATOM 765 C C . LEU A 1 100 ? 14.636 -10.108 1.571 1.00 64.75 100 LEU A C 1
ATOM 767 O O . LEU A 1 100 ? 14.399 -9.698 0.441 1.00 64.75 100 LEU A O 1
ATOM 771 N N . ASP A 1 101 ? 15.849 -10.087 2.125 1.00 63.41 101 ASP A N 1
ATOM 772 C CA . ASP A 1 101 ? 17.045 -9.582 1.445 1.00 63.41 101 ASP A CA 1
ATOM 773 C C . ASP A 1 101 ? 17.520 -10.554 0.338 1.00 63.41 101 ASP A C 1
ATOM 775 O O . ASP A 1 101 ? 17.983 -10.123 -0.714 1.00 63.41 101 ASP A O 1
ATOM 779 N N . LEU A 1 102 ? 17.336 -11.871 0.517 1.00 51.94 102 LEU A N 1
ATOM 780 C CA . LEU A 1 102 ? 17.666 -12.891 -0.495 1.00 51.94 102 LEU A CA 1
ATOM 781 C C . LEU A 1 102 ? 16.794 -12.821 -1.762 1.00 51.94 102 LEU A C 1
ATOM 783 O O . LEU A 1 102 ? 17.234 -13.258 -2.822 1.00 51.94 102 LEU A O 1
ATOM 787 N N . GLU A 1 103 ? 15.569 -12.290 -1.683 1.00 46.91 103 GLU A N 1
ATOM 788 C CA . GLU A 1 103 ? 14.739 -12.072 -2.878 1.00 46.91 103 GLU A CA 1
ATOM 789 C C . GLU A 1 103 ? 15.262 -10.923 -3.757 1.00 46.91 103 GLU A C 1
ATOM 791 O O . GLU A 1 103 ? 14.952 -10.905 -4.945 1.00 46.91 103 GLU A O 1
ATOM 796 N N . GLU A 1 104 ? 16.058 -9.991 -3.215 1.00 48.34 104 GLU A N 1
ATOM 797 C CA . GLU A 1 104 ? 16.682 -8.914 -4.001 1.00 48.34 104 GLU A CA 1
ATOM 798 C C . GLU A 1 104 ? 17.935 -9.390 -4.766 1.00 48.34 104 GLU A C 1
ATOM 800 O O . GLU A 1 104 ? 18.213 -8.868 -5.842 1.00 48.34 104 GLU A O 1
ATOM 805 N N . GLU A 1 105 ? 18.654 -10.414 -4.280 1.00 37.16 105 GLU A N 1
ATOM 806 C CA . GLU A 1 105 ? 19.859 -10.963 -4.943 1.00 37.16 105 GLU A CA 1
ATOM 807 C C . GLU A 1 105 ? 19.562 -11.952 -6.089 1.00 37.16 105 GLU A C 1
ATOM 809 O O . GLU A 1 105 ? 20.442 -12.236 -6.898 1.00 37.16 105 GLU A O 1
ATOM 814 N N . ILE A 1 106 ? 18.345 -12.499 -6.192 1.00 38.09 106 ILE A N 1
ATOM 815 C CA . ILE A 1 106 ? 18.002 -13.523 -7.208 1.00 38.09 106 ILE A CA 1
ATOM 816 C C . ILE A 1 106 ? 17.542 -12.895 -8.546 1.00 38.09 106 ILE A C 1
ATOM 818 O O . ILE A 1 106 ? 17.332 -13.607 -9.526 1.00 38.09 106 ILE A O 1
ATOM 822 N N . THR A 1 107 ? 17.408 -11.568 -8.620 1.00 35.03 107 THR A N 1
ATOM 823 C CA . THR A 1 107 ? 16.905 -10.845 -9.807 1.00 35.03 107 THR A CA 1
ATOM 824 C C . THR A 1 107 ? 17.968 -10.169 -10.689 1.00 35.03 107 THR A C 1
ATOM 826 O O . THR A 1 107 ? 17.597 -9.316 -11.495 1.00 35.03 107 THR A O 1
ATOM 829 N N . ASP A 1 108 ? 19.245 -10.556 -10.587 1.00 30.89 108 ASP A N 1
ATOM 830 C CA . ASP A 1 108 ? 20.301 -10.155 -11.546 1.00 30.89 108 ASP A CA 1
ATOM 831 C C . ASP A 1 108 ? 20.276 -10.966 -12.860 1.00 30.89 108 ASP A C 1
ATOM 833 O O . ASP A 1 108 ? 20.186 -12.218 -12.810 1.00 30.89 108 ASP A O 1
#

Secondary structure (DSSP, 8-state):
-HHHHHHH-TT--GGG------GGGTTSHHHHHHHTS--TT-------SS-BSSSTTBTPPP-HHHHHHHHHHHHHHHHHHHHTTS---HHHHHHHHHHHHHHHHTT-

Foldseek 3Di:
DLVQCCVQQQQGHSVPDDPDDDPVCCPPPQNCCCPVVVPVPRDDDDHDQQFDCDGPGHRHGDDPVSVVSSVVSVVLSVVLVVVVPDPDDPVVNVVSVVVSVVVVVVPD